Protein AF-A0A944RNK9-F1 (afdb_monomer)

Solvent-accessible surface area (backbone atoms only — not comparable to full-atom values): 8660 Å² total; per-residue (Å²): 116,70,67,64,53,52,52,51,52,51,53,53,52,55,58,58,64,72,66,68,69,89,74,77,75,79,81,75,76,85,69,79,77,54,73,45,75,51,65,72,61,89,92,52,87,69,92,61,50,58,28,76,43,46,55,77,85,46,67,93,51,62,70,53,79,75,44,68,82,62,81,88,74,71,84,87,75,64,67,56,39,87,92,49,22,52,42,91,60,83,51,95,74,31,62,54,98,89,38,67,34,85,71,32,36,20,14,36,68,51,41,52,45,54,59,50,35,49,44,15,60,73,72,70,48,78,52,72,49,73,56,68,50,26,47,83,128

Structure (mmCIF, N/CA/C/O backbone):
data_AF-A0A944RNK9-F1
#
_entry.id   AF-A0A944RNK9-F1
#
loop_
_atom_site.group_PDB
_atom_site.id
_atom_site.type_symbol
_atom_site.label_atom_id
_atom_site.label_alt_id
_atom_site.label_comp_id
_atom_site.label_asym_id
_atom_site.label_entity_id
_atom_site.label_seq_id
_atom_site.pdbx_PDB_ins_code
_atom_site.Cartn_x
_atom_site.Cartn_y
_atom_site.Cartn_z
_atom_site.occupancy
_atom_site.B_iso_or_equiv
_atom_site.auth_seq_id
_atom_site.auth_comp_id
_atom_site.auth_asym_id
_atom_site.auth_atom_id
_atom_site.pdbx_PDB_model_num
ATOM 1 N N . MET A 1 1 ? 1.381 -1.277 -77.427 1.00 56.56 1 MET A N 1
ATOM 2 C CA . MET A 1 1 ? 1.187 -0.124 -76.513 1.00 56.56 1 MET A CA 1
ATOM 3 C C . MET A 1 1 ? 0.411 -0.498 -75.244 1.00 56.56 1 MET A C 1
ATOM 5 O O . MET A 1 1 ? 0.885 -0.213 -74.155 1.00 56.56 1 MET A O 1
ATOM 9 N N . MET A 1 2 ? -0.709 -1.224 -75.355 1.00 56.78 2 MET A N 1
ATOM 10 C CA . MET A 1 2 ? -1.588 -1.586 -74.223 1.00 56.78 2 MET A CA 1
ATOM 11 C C . MET A 1 2 ? -0.962 -2.525 -73.170 1.00 56.78 2 MET A C 1
ATOM 13 O O . MET A 1 2 ? -1.292 -2.430 -71.994 1.00 56.78 2 MET A O 1
ATOM 17 N N . PHE A 1 3 ? -0.031 -3.403 -73.561 1.00 53.31 3 PHE A N 1
ATOM 18 C CA . PHE A 1 3 ? 0.623 -4.353 -72.643 1.00 53.31 3 PHE A CA 1
ATOM 19 C C . PHE A 1 3 ? 1.623 -3.667 -71.694 1.00 53.31 3 PHE A C 1
ATOM 21 O O . PHE A 1 3 ? 1.659 -3.955 -70.505 1.00 53.31 3 PHE A O 1
ATOM 28 N N . ARG A 1 4 ? 2.374 -2.681 -72.207 1.00 56.81 4 ARG A N 1
ATOM 29 C CA . ARG A 1 4 ? 3.307 -1.852 -71.421 1.00 56.81 4 ARG A CA 1
ATOM 30 C C . ARG A 1 4 ? 2.568 -0.928 -70.447 1.00 56.81 4 ARG A C 1
ATOM 32 O O . ARG A 1 4 ? 3.026 -0.743 -69.328 1.00 56.81 4 ARG A O 1
ATOM 39 N N . LEU A 1 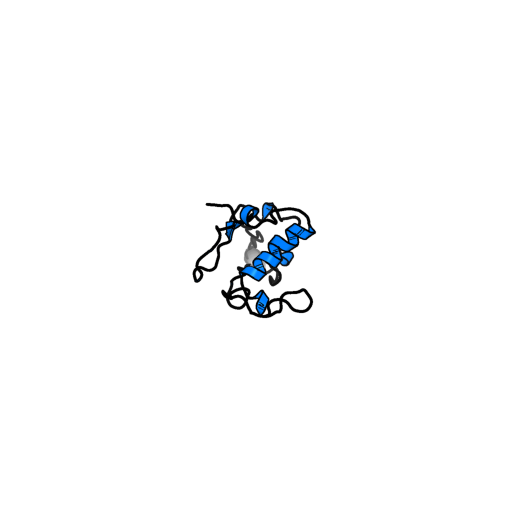5 ? 1.397 -0.423 -70.851 1.00 56.47 5 LEU A N 1
ATOM 40 C CA . LEU A 1 5 ? 0.519 0.390 -70.004 1.00 56.47 5 LEU A CA 1
ATOM 41 C C . LEU A 1 5 ? -0.104 -0.435 -68.862 1.00 56.47 5 LEU A C 1
ATOM 43 O O . LEU A 1 5 ? -0.155 0.035 -67.732 1.00 56.47 5 LEU A O 1
ATOM 47 N N . ARG A 1 6 ? -0.499 -1.691 -69.125 1.00 59.81 6 ARG A N 1
ATOM 48 C CA . ARG A 1 6 ? -1.005 -2.621 -68.097 1.00 59.81 6 ARG A CA 1
ATOM 49 C C . ARG A 1 6 ? 0.063 -3.015 -67.072 1.00 59.81 6 ARG A C 1
ATOM 51 O O . ARG A 1 6 ? -0.238 -3.041 -65.887 1.00 59.81 6 ARG A O 1
ATOM 58 N N . ILE A 1 7 ? 1.303 -3.257 -67.507 1.00 64.38 7 ILE A N 1
ATOM 59 C CA . ILE A 1 7 ? 2.423 -3.574 -66.602 1.00 64.38 7 ILE A CA 1
ATOM 60 C C . ILE A 1 7 ? 2.748 -2.375 -65.695 1.00 64.38 7 ILE A C 1
ATOM 62 O O . ILE A 1 7 ? 2.886 -2.551 -64.490 1.00 64.38 7 ILE A O 1
ATOM 66 N N . LEU A 1 8 ? 2.777 -1.153 -66.239 1.00 61.94 8 LEU A N 1
ATOM 67 C CA . LEU A 1 8 ? 2.988 0.074 -65.457 1.00 61.94 8 LEU A CA 1
ATOM 68 C C . LEU A 1 8 ? 1.876 0.329 -64.428 1.00 61.94 8 LEU A C 1
ATOM 70 O O . LEU A 1 8 ? 2.174 0.688 -63.292 1.00 61.94 8 LEU A O 1
ATOM 74 N N . ILE A 1 9 ? 0.611 0.097 -64.792 1.00 66.12 9 ILE A N 1
ATOM 75 C CA . ILE A 1 9 ? -0.529 0.229 -63.870 1.00 66.12 9 ILE A CA 1
ATOM 76 C C . ILE A 1 9 ? -0.464 -0.838 -62.763 1.00 66.12 9 ILE A C 1
ATOM 78 O O . ILE A 1 9 ? -0.684 -0.513 -61.601 1.00 66.12 9 ILE A O 1
ATOM 82 N N . CYS A 1 10 ? -0.089 -2.083 -63.079 1.00 61.31 10 CYS A N 1
ATOM 83 C CA . CYS A 1 10 ? 0.125 -3.124 -62.066 1.00 61.31 10 CYS A CA 1
ATOM 84 C C . CYS A 1 10 ? 1.280 -2.783 -61.110 1.00 61.31 10 CYS A C 1
ATOM 86 O O . CYS A 1 10 ? 1.129 -2.950 -59.904 1.00 61.31 10 CYS A O 1
ATOM 88 N N . CYS A 1 11 ? 2.403 -2.259 -61.610 1.00 61.34 11 CYS A N 1
ATOM 89 C CA . CYS A 1 11 ? 3.524 -1.838 -60.764 1.00 61.34 11 CYS A CA 1
ATOM 90 C C . CYS A 1 11 ? 3.155 -0.662 -59.843 1.00 61.34 11 CYS A C 1
ATOM 92 O O . CYS A 1 11 ? 3.525 -0.671 -58.672 1.00 61.34 11 CYS A O 1
ATOM 94 N N . LEU A 1 12 ? 2.388 0.317 -60.337 1.00 60.06 12 LEU A N 1
ATOM 95 C CA . LEU A 1 12 ? 1.912 1.450 -59.533 1.00 60.06 12 LEU A CA 1
ATOM 96 C C . LEU A 1 12 ? 0.899 1.023 -58.459 1.00 60.06 12 LEU A C 1
ATOM 98 O O . LEU A 1 12 ? 0.948 1.539 -57.348 1.00 60.06 12 LEU A O 1
ATOM 102 N N . LEU A 1 13 ? 0.035 0.045 -58.746 1.00 59.41 13 LEU A N 1
ATOM 103 C CA . LEU A 1 13 ? -0.901 -0.508 -57.759 1.00 59.41 13 LEU A CA 1
ATOM 104 C C . LEU A 1 13 ? -0.185 -1.326 -56.670 1.00 59.41 13 LEU A C 1
ATOM 106 O O . LEU A 1 13 ? -0.547 -1.223 -55.502 1.00 59.41 13 LEU A O 1
ATOM 110 N N . ILE A 1 14 ? 0.867 -2.078 -57.013 1.00 58.94 14 ILE A N 1
ATOM 111 C CA . ILE A 1 14 ? 1.670 -2.839 -56.035 1.00 58.94 14 ILE A CA 1
ATOM 112 C C . ILE A 1 14 ? 2.465 -1.899 -55.110 1.00 58.94 14 ILE A C 1
ATOM 114 O O . ILE A 1 14 ? 2.563 -2.161 -53.910 1.00 58.94 14 ILE A O 1
ATOM 118 N N . LEU A 1 15 ? 2.965 -0.773 -55.634 1.00 56.41 15 LEU A N 1
ATOM 119 C CA . LEU A 1 15 ? 3.626 0.278 -54.845 1.00 56.41 15 LEU A CA 1
ATOM 120 C C . LEU A 1 15 ? 2.647 1.070 -53.959 1.00 56.41 15 LEU A C 1
ATOM 122 O O . LEU A 1 15 ? 3.040 1.569 -52.909 1.00 56.41 15 LEU A O 1
ATOM 126 N N . PHE A 1 16 ? 1.367 1.150 -54.334 1.00 54.00 16 PHE A N 1
ATOM 127 C CA . PHE A 1 16 ? 0.342 1.822 -53.528 1.00 54.00 16 PHE A CA 1
ATOM 128 C C . PHE A 1 16 ? -0.146 0.960 -52.348 1.00 54.00 16 PHE A C 1
ATOM 130 O O . PHE A 1 16 ? -0.446 1.488 -51.282 1.00 54.00 16 PHE A O 1
ATOM 137 N N . VAL A 1 17 ? -0.165 -0.373 -52.491 1.00 55.84 17 VAL A N 1
ATOM 138 C CA . VAL A 1 17 ? -0.564 -1.311 -51.416 1.00 55.84 17 VAL A CA 1
ATOM 139 C C . VAL A 1 17 ? 0.546 -1.519 -50.374 1.00 55.84 17 VAL A C 1
ATOM 141 O O . VAL A 1 17 ? 0.261 -1.830 -49.222 1.00 55.84 17 VAL A O 1
ATOM 144 N N . SER A 1 18 ? 1.811 -1.288 -50.735 1.00 52.91 18 SER A N 1
ATOM 145 C CA . SER A 1 18 ? 2.953 -1.392 -49.810 1.00 52.91 18 SER A CA 1
ATOM 146 C C . SER A 1 18 ? 3.228 -0.110 -49.005 1.00 52.91 18 SER A C 1
ATOM 148 O O . SER A 1 18 ? 4.039 -0.133 -48.084 1.00 52.91 18 SER A O 1
ATOM 150 N N . GLY A 1 19 ? 2.514 0.987 -49.288 1.00 53.00 19 GLY A N 1
ATOM 151 C CA . GLY A 1 19 ? 2.540 2.229 -48.502 1.00 53.00 19 GLY A CA 1
ATOM 152 C C . GLY A 1 19 ? 1.579 2.250 -47.304 1.00 53.00 19 GLY A C 1
ATOM 153 O O . GLY A 1 19 ? 1.471 3.271 -46.624 1.00 53.00 19 GLY A O 1
ATOM 154 N N . ILE A 1 20 ? 0.862 1.150 -47.043 1.00 60.25 20 ILE A N 1
ATOM 155 C CA . ILE A 1 20 ? -0.087 1.037 -45.931 1.00 60.25 20 ILE A CA 1
ATOM 156 C C . ILE A 1 20 ? 0.692 0.869 -44.620 1.00 60.25 20 ILE A C 1
ATOM 158 O O . ILE A 1 20 ? 1.087 -0.223 -44.227 1.00 60.25 20 ILE A O 1
ATOM 162 N N . THR A 1 21 ? 0.935 2.019 -43.993 1.00 56.41 21 THR A N 1
ATOM 163 C CA . THR A 1 21 ? 1.046 2.265 -42.549 1.00 56.41 21 THR A CA 1
ATOM 164 C C . THR A 1 21 ? 1.781 1.196 -41.740 1.00 56.41 21 THR A C 1
ATOM 166 O O . THR A 1 21 ? 1.173 0.316 -41.131 1.00 56.41 21 THR A O 1
ATOM 169 N N . MET A 1 22 ? 3.098 1.359 -41.619 1.00 55.56 22 MET A N 1
ATOM 170 C CA . MET A 1 22 ? 3.834 0.840 -40.469 1.00 55.56 22 MET A CA 1
ATOM 171 C C . MET A 1 22 ? 3.385 1.665 -39.250 1.00 55.56 22 MET A C 1
ATOM 173 O O . MET A 1 22 ? 3.935 2.726 -38.962 1.00 55.56 22 MET A O 1
ATOM 177 N N . THR A 1 23 ? 2.293 1.253 -38.605 1.00 59.53 23 THR A N 1
ATOM 178 C CA . THR A 1 23 ? 1.884 1.813 -37.316 1.00 59.53 23 THR A CA 1
ATOM 179 C C . THR A 1 23 ? 2.841 1.255 -36.277 1.00 59.53 23 THR A C 1
ATOM 181 O O . THR A 1 23 ? 2.774 0.075 -35.937 1.00 59.53 23 THR A O 1
ATOM 184 N N . TRP A 1 24 ? 3.770 2.084 -35.816 1.00 59.09 24 TRP A N 1
ATOM 185 C CA . TRP A 1 24 ? 4.610 1.761 -34.674 1.00 59.09 24 TRP A CA 1
ATOM 186 C C . TRP A 1 24 ? 3.676 1.717 -33.466 1.00 59.09 24 TRP A C 1
ATOM 188 O O . TRP A 1 24 ? 3.182 2.754 -33.027 1.00 59.09 24 TRP A O 1
ATOM 198 N N . ALA A 1 25 ? 3.345 0.511 -33.007 1.00 57.62 25 ALA A N 1
ATOM 199 C CA . ALA A 1 25 ? 2.790 0.347 -31.678 1.00 57.62 25 ALA A CA 1
ATOM 200 C C . ALA A 1 25 ? 3.892 0.787 -30.712 1.00 57.62 25 ALA A C 1
ATOM 202 O O . ALA A 1 25 ? 4.970 0.194 -30.671 1.00 57.62 25 ALA A O 1
ATOM 203 N N . ASP A 1 26 ? 3.662 1.902 -30.031 1.00 53.44 26 ASP A N 1
ATOM 204 C CA . ASP A 1 26 ? 4.498 2.302 -28.915 1.00 53.44 26 ASP A CA 1
ATOM 205 C C . ASP A 1 26 ? 4.156 1.371 -27.745 1.00 53.44 26 ASP A C 1
ATOM 207 O O . ASP A 1 26 ? 3.235 1.625 -26.973 1.00 53.44 26 ASP A O 1
ATOM 211 N N . ASP A 1 27 ? 4.862 0.241 -27.669 1.00 56.25 27 ASP A N 1
ATOM 212 C CA . ASP A 1 27 ? 4.739 -0.733 -26.580 1.00 56.25 27 ASP A CA 1
ATOM 213 C C . ASP A 1 27 ? 5.389 -0.222 -25.274 1.00 56.25 27 ASP A C 1
ATOM 215 O O . ASP A 1 27 ? 5.555 -0.985 -24.315 1.00 56.25 27 ASP A O 1
ATOM 219 N N . SER A 1 28 ? 5.790 1.057 -25.198 1.00 56.50 28 SER A N 1
ATOM 220 C CA . SER A 1 28 ? 6.344 1.612 -23.969 1.00 56.50 28 SER A CA 1
ATOM 221 C C . SER A 1 28 ? 5.245 1.804 -22.921 1.00 56.50 28 SER A C 1
ATOM 223 O O . SER A 1 28 ? 4.456 2.750 -22.908 1.00 56.50 28 SER A O 1
ATOM 225 N N . VAL A 1 29 ? 5.199 0.867 -21.976 1.00 57.84 29 VAL A N 1
ATOM 226 C CA . VAL A 1 29 ? 4.425 1.035 -20.749 1.00 57.84 29 VAL A CA 1
ATOM 227 C C . VAL A 1 29 ? 5.121 2.115 -19.919 1.00 57.84 29 VAL A C 1
ATOM 229 O O . VAL A 1 29 ? 6.176 1.892 -19.328 1.00 57.84 29 VAL A O 1
ATOM 232 N N . CYS A 1 30 ? 4.551 3.320 -19.904 1.00 65.06 30 CYS A N 1
ATOM 233 C CA . CYS A 1 30 ? 5.033 4.408 -19.061 1.00 65.06 30 CYS A CA 1
ATOM 234 C C . CYS A 1 30 ? 4.755 4.068 -17.591 1.00 65.06 30 CYS A C 1
ATOM 236 O O . CYS A 1 30 ? 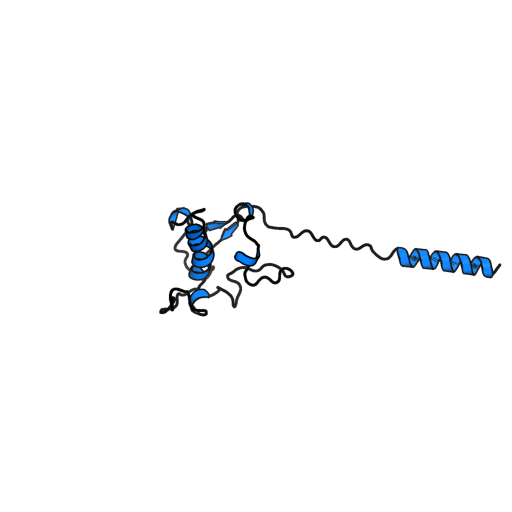3.632 4.204 -17.098 1.00 65.06 30 CYS A O 1
ATOM 238 N N . PHE A 1 31 ? 5.785 3.602 -16.886 1.00 65.31 31 PHE A N 1
ATOM 239 C CA . PHE A 1 31 ? 5.705 3.368 -15.451 1.00 65.31 31 PHE A CA 1
ATOM 240 C C . PHE A 1 31 ? 5.980 4.674 -14.702 1.00 65.31 31 PHE A C 1
ATOM 242 O O . PHE A 1 31 ? 6.971 5.348 -14.996 1.00 65.31 31 PHE A O 1
ATOM 249 N N . PRO A 1 32 ? 5.153 5.047 -13.710 1.00 65.69 32 PRO A N 1
ATOM 250 C CA . PRO A 1 32 ? 5.450 6.187 -12.861 1.00 65.69 32 PRO A CA 1
ATOM 251 C C . PRO A 1 32 ? 6.677 5.869 -12.001 1.00 65.69 32 PRO A C 1
ATOM 253 O O . PRO A 1 32 ? 6.574 5.254 -10.940 1.00 65.69 32 PRO A O 1
ATOM 256 N N . VAL A 1 33 ? 7.847 6.281 -12.481 1.00 67.62 33 VAL A N 1
ATOM 257 C CA . VAL A 1 33 ? 9.093 6.267 -11.719 1.00 67.62 33 VAL A CA 1
ATOM 258 C C . VAL A 1 33 ? 9.102 7.443 -10.742 1.00 67.62 33 VAL A C 1
ATOM 260 O O . VAL A 1 33 ? 8.721 8.560 -11.095 1.00 67.62 33 VAL A O 1
ATOM 263 N N . GLY A 1 34 ? 9.510 7.186 -9.499 1.00 75.75 34 GLY A N 1
ATOM 264 C CA . GLY A 1 34 ? 9.531 8.177 -8.423 1.00 75.75 34 GLY A CA 1
ATOM 265 C C . GLY A 1 34 ? 8.481 7.941 -7.336 1.00 75.75 34 GLY A C 1
ATOM 266 O O . GLY A 1 34 ? 7.633 7.053 -7.428 1.00 75.75 34 GLY A O 1
ATOM 267 N N . SER A 1 35 ? 8.576 8.741 -6.273 1.00 83.69 35 SER A N 1
ATOM 268 C CA . SER A 1 35 ? 7.687 8.632 -5.115 1.00 83.69 35 SER A CA 1
ATOM 269 C C . SER A 1 35 ? 6.301 9.206 -5.416 1.00 83.69 35 SER A C 1
ATOM 271 O O . SER A 1 35 ? 6.171 10.305 -5.960 1.00 83.69 35 SER A O 1
ATOM 273 N N . ARG A 1 36 ? 5.259 8.466 -5.043 1.00 89.38 36 ARG A N 1
ATOM 274 C CA . ARG A 1 36 ? 3.850 8.848 -5.140 1.00 89.38 36 ARG A CA 1
ATOM 275 C C . ARG A 1 36 ? 3.201 8.647 -3.781 1.00 89.38 36 ARG A C 1
ATOM 277 O O . ARG A 1 36 ? 3.352 7.591 -3.175 1.00 89.38 36 ARG A O 1
ATOM 284 N N . ASP A 1 37 ? 2.444 9.638 -3.333 1.00 93.50 37 ASP A N 1
ATOM 285 C CA . ASP A 1 37 ? 1.740 9.538 -2.060 1.00 93.50 37 ASP A CA 1
ATOM 286 C C . ASP A 1 37 ? 0.547 8.586 -2.157 1.00 93.50 37 ASP A C 1
ATOM 288 O O . ASP A 1 37 ? -0.380 8.803 -2.943 1.00 93.50 37 ASP A O 1
ATOM 292 N N . ILE A 1 38 ? 0.523 7.591 -1.278 1.00 95.19 38 ILE A N 1
ATOM 293 C CA . ILE A 1 38 ? -0.661 6.804 -0.956 1.00 95.19 38 ILE A CA 1
ATOM 294 C C . ILE A 1 38 ? -1.386 7.511 0.190 1.00 95.19 38 ILE A C 1
ATOM 296 O O . ILE A 1 38 ? -0.825 7.743 1.266 1.00 95.19 38 ILE A O 1
ATOM 300 N N . LYS A 1 39 ? -2.648 7.870 -0.051 1.00 95.62 39 LYS A N 1
ATOM 301 C CA . LYS A 1 39 ? -3.502 8.615 0.882 1.00 95.62 39 LYS A CA 1
ATOM 302 C C . LYS A 1 39 ? -4.694 7.762 1.304 1.00 95.62 39 LYS A C 1
ATOM 304 O O . LYS A 1 39 ? -5.136 6.876 0.574 1.00 95.62 39 LYS A O 1
ATOM 309 N N . ALA A 1 40 ? -5.231 8.044 2.487 1.00 95.75 40 ALA A N 1
ATOM 310 C CA . ALA A 1 40 ? -6.529 7.503 2.873 1.00 95.75 40 ALA A CA 1
ATOM 311 C C . ALA A 1 40 ? -7.626 8.003 1.901 1.00 95.75 40 ALA A C 1
ATOM 313 O O . ALA A 1 40 ? -7.446 9.064 1.292 1.00 95.75 40 ALA A O 1
ATOM 314 N N . PRO A 1 41 ? -8.752 7.276 1.751 1.00 95.19 41 PRO A N 1
ATOM 315 C CA . PRO A 1 41 ? -9.887 7.748 0.962 1.00 95.19 41 PRO A CA 1
ATOM 316 C C . PRO A 1 41 ? -10.323 9.147 1.408 1.00 95.19 41 PRO A C 1
ATOM 318 O O . PRO A 1 41 ? -10.358 9.434 2.601 1.00 95.19 41 PRO A O 1
ATOM 321 N N . ALA A 1 42 ? -10.716 10.015 0.475 1.00 93.31 42 ALA A N 1
ATOM 322 C CA . ALA A 1 42 ? -11.130 11.383 0.814 1.00 93.31 42 ALA A CA 1
ATOM 323 C C . ALA A 1 42 ? -12.353 11.440 1.753 1.00 93.31 42 ALA A C 1
ATOM 325 O O . ALA A 1 42 ? -12.565 12.431 2.443 1.00 93.31 42 ALA A O 1
ATOM 326 N N . SER A 1 43 ? -13.151 10.371 1.786 1.00 93.06 43 SER A N 1
ATOM 327 C CA . SER A 1 43 ? -14.330 10.230 2.639 1.00 93.06 43 SER A CA 1
ATOM 328 C C . SER A 1 43 ? -14.017 9.864 4.095 1.00 93.06 43 SER A C 1
ATOM 330 O O . SER A 1 43 ? -14.953 9.673 4.868 1.00 93.06 43 SER A O 1
ATOM 332 N N . VAL A 1 44 ? -12.744 9.707 4.480 1.00 93.94 44 VAL A N 1
ATOM 333 C CA . VAL A 1 44 ? -12.354 9.402 5.865 1.00 93.94 44 VAL A CA 1
ATOM 334 C C . VAL A 1 44 ? -11.400 10.449 6.423 1.00 93.94 44 VAL A C 1
ATOM 336 O O . VAL A 1 44 ? -10.533 10.968 5.723 1.00 93.94 44 VAL A O 1
ATOM 339 N N . GLU A 1 45 ? -11.515 10.718 7.722 1.00 93.88 45 GLU A N 1
ATOM 340 C CA . GLU A 1 45 ? -10.528 11.521 8.438 1.00 93.88 45 GLU A CA 1
ATOM 341 C C . GLU A 1 45 ? -9.237 10.708 8.625 1.00 93.88 45 GLU A C 1
ATOM 343 O O . GLU A 1 45 ? -9.201 9.688 9.325 1.00 93.88 45 GLU A O 1
ATOM 348 N N . ALA A 1 46 ? -8.163 11.141 7.966 1.00 92.44 46 ALA A N 1
ATOM 349 C CA . ALA A 1 46 ? -6.882 10.452 8.010 1.00 92.44 46 ALA A CA 1
ATOM 350 C C . ALA A 1 46 ? -6.210 10.617 9.384 1.00 92.44 46 ALA A C 1
ATOM 352 O O . ALA A 1 46 ? -5.782 11.702 9.764 1.00 92.44 46 ALA A O 1
ATOM 353 N N . LYS A 1 47 ? -6.039 9.507 10.111 1.00 92.94 47 LYS A N 1
ATOM 354 C CA . LYS A 1 47 ? -5.336 9.482 11.412 1.00 92.94 47 LYS A CA 1
ATOM 355 C C . LYS A 1 47 ? -3.807 9.455 11.296 1.00 92.94 47 LYS A C 1
ATOM 357 O O . LYS A 1 47 ? -3.110 9.485 12.310 1.00 92.94 47 LYS A O 1
ATOM 362 N N . ARG A 1 48 ? -3.279 9.292 10.082 1.00 94.69 48 ARG A N 1
ATOM 363 C CA . ARG A 1 48 ? -1.851 9.154 9.769 1.00 94.69 48 ARG A CA 1
ATOM 364 C C . ARG A 1 48 ? -1.530 9.932 8.500 1.00 94.69 48 ARG A C 1
ATOM 366 O O . ARG A 1 48 ? -2.393 10.076 7.635 1.00 94.69 48 ARG A O 1
ATOM 373 N N . SER A 1 49 ? -0.290 10.388 8.397 1.00 95.81 49 SER A N 1
ATOM 374 C CA . SER A 1 49 ? 0.226 11.073 7.215 1.00 95.81 49 SER A CA 1
ATOM 375 C C . SER A 1 49 ? 0.220 10.165 5.979 1.00 95.81 49 SER A C 1
ATOM 377 O O . SER A 1 49 ? 0.287 8.936 6.128 1.00 95.81 49 SER A O 1
ATOM 379 N N . PRO A 1 50 ? 0.160 10.743 4.765 1.00 96.50 50 PRO A N 1
ATOM 380 C CA . PRO A 1 50 ? 0.378 10.006 3.525 1.00 96.50 50 PRO A CA 1
ATOM 381 C C . PRO A 1 50 ? 1.700 9.234 3.527 1.00 96.50 50 PRO A C 1
ATOM 383 O O . PRO A 1 50 ? 2.679 9.663 4.136 1.00 96.50 50 PRO A O 1
ATOM 386 N N . VAL A 1 51 ? 1.719 8.103 2.826 1.00 95.81 51 VAL A N 1
ATOM 387 C CA . VAL A 1 51 ? 2.911 7.262 2.666 1.00 95.81 51 VAL A CA 1
ATOM 388 C C . VAL A 1 51 ? 3.505 7.529 1.291 1.00 95.81 51 VAL A C 1
ATOM 390 O O . VAL A 1 51 ? 2.824 7.325 0.290 1.00 95.81 51 VAL A O 1
ATOM 393 N N . GLY A 1 52 ? 4.767 7.948 1.226 1.00 95.06 52 GLY A N 1
ATOM 394 C CA . GLY A 1 52 ? 5.491 8.018 -0.041 1.00 95.06 52 GLY A CA 1
ATOM 395 C C . GLY A 1 52 ? 5.852 6.614 -0.525 1.00 95.06 52 GLY A C 1
ATOM 396 O O . GLY A 1 52 ? 6.552 5.884 0.172 1.00 95.06 52 GLY A O 1
ATOM 397 N N . PHE A 1 53 ? 5.382 6.231 -1.708 1.00 94.69 53 PHE A N 1
ATOM 398 C CA . PHE A 1 53 ? 5.645 4.928 -2.311 1.00 94.69 53 PHE A CA 1
ATOM 399 C C . PHE A 1 53 ? 6.417 5.073 -3.620 1.00 94.69 53 PHE A C 1
ATOM 401 O O . PHE A 1 53 ? 6.006 5.825 -4.502 1.00 94.69 53 PHE A O 1
ATOM 408 N N . ASN A 1 54 ? 7.513 4.328 -3.772 1.00 93.06 54 ASN A N 1
ATOM 409 C CA . ASN A 1 54 ? 8.341 4.345 -4.973 1.00 93.06 54 ASN A CA 1
ATOM 410 C C . ASN A 1 54 ? 8.437 2.941 -5.587 1.00 93.06 54 ASN A C 1
ATOM 412 O O . ASN A 1 54 ? 8.952 2.016 -4.961 1.00 93.06 54 ASN A O 1
ATOM 416 N N . HIS A 1 55 ? 7.990 2.785 -6.835 1.00 92.50 55 HIS A N 1
ATOM 417 C CA . HIS A 1 55 ? 8.077 1.506 -7.545 1.00 92.50 55 HIS A CA 1
ATOM 418 C C . HIS A 1 55 ? 9.523 1.046 -7.757 1.00 92.50 55 HIS A C 1
ATOM 420 O O . HIS A 1 55 ? 9.785 -0.150 -7.708 1.00 92.50 55 HIS A O 1
ATOM 426 N N . SER A 1 56 ? 10.477 1.970 -7.940 1.00 91.50 56 SER A N 1
ATOM 427 C CA . SER A 1 56 ? 11.858 1.597 -8.268 1.00 91.50 56 SER A CA 1
ATOM 428 C C . SER A 1 56 ? 12.563 0.825 -7.154 1.00 91.50 56 SER A C 1
ATOM 430 O O . SER A 1 56 ? 13.550 0.150 -7.417 1.00 91.50 56 SER A O 1
ATOM 432 N N . THR A 1 57 ? 12.077 0.927 -5.914 1.00 93.25 57 THR A N 1
ATOM 433 C CA . THR A 1 57 ? 12.609 0.180 -4.765 1.00 93.25 57 THR A CA 1
ATOM 434 C C . THR A 1 57 ? 11.947 -1.188 -4.587 1.00 93.25 57 THR A C 1
ATOM 436 O O . THR A 1 57 ? 12.247 -1.871 -3.619 1.00 93.25 57 THR A O 1
ATOM 439 N N . HIS A 1 58 ? 11.030 -1.569 -5.484 1.00 94.31 58 HIS A N 1
ATOM 440 C CA . HIS A 1 58 ? 10.251 -2.810 -5.429 1.00 94.31 58 HIS A CA 1
ATOM 441 C C . HIS A 1 58 ? 10.299 -3.588 -6.758 1.00 94.31 58 HIS A C 1
ATOM 443 O O . HIS A 1 58 ? 9.473 -4.464 -6.985 1.00 94.31 58 HIS A O 1
ATOM 449 N N . PHE A 1 59 ? 11.239 -3.273 -7.658 1.00 92.00 59 PHE A N 1
ATOM 450 C CA . PHE A 1 59 ? 11.349 -3.929 -8.970 1.00 92.00 59 PHE A CA 1
ATOM 451 C C . PHE A 1 59 ? 11.856 -5.376 -8.925 1.00 92.00 59 PHE A C 1
ATOM 453 O O . PHE A 1 59 ? 11.798 -6.059 -9.945 1.00 92.00 59 PHE A O 1
ATOM 460 N N . ASP A 1 60 ? 12.274 -5.860 -7.755 1.00 94.69 60 ASP A N 1
ATOM 461 C CA . ASP A 1 60 ? 12.532 -7.286 -7.529 1.00 94.69 60 ASP A CA 1
ATOM 462 C C . ASP A 1 60 ? 11.231 -8.114 -7.472 1.00 94.69 60 ASP A C 1
ATOM 464 O O . ASP A 1 60 ? 11.276 -9.337 -7.587 1.00 94.69 60 ASP A O 1
ATOM 468 N N . PHE A 1 61 ? 10.070 -7.457 -7.354 1.00 95.25 61 PHE A N 1
ATOM 469 C CA . PHE A 1 61 ? 8.748 -8.081 -7.379 1.00 95.25 61 PHE A CA 1
ATOM 470 C C . PHE A 1 61 ? 8.050 -7.847 -8.719 1.00 95.25 61 PHE A C 1
ATOM 472 O O . PHE A 1 61 ? 8.164 -6.793 -9.352 1.00 95.25 61 PHE A O 1
ATOM 479 N N . THR A 1 62 ? 7.255 -8.822 -9.148 1.00 94.75 62 THR A N 1
ATOM 480 C CA . THR A 1 62 ? 6.443 -8.685 -10.357 1.00 94.75 62 THR A CA 1
ATOM 481 C C . THR A 1 62 ? 5.231 -7.782 -10.114 1.00 94.75 62 THR A C 1
ATOM 483 O O . THR A 1 62 ? 4.682 -7.714 -9.016 1.00 94.75 62 THR A O 1
ATOM 486 N N . CYS A 1 63 ? 4.735 -7.114 -11.161 1.00 93.31 63 CYS A N 1
ATOM 487 C CA . CYS A 1 63 ? 3.615 -6.169 -11.039 1.00 93.31 63 CYS A CA 1
ATOM 488 C C . CYS A 1 63 ? 2.375 -6.791 -10.375 1.00 93.31 63 CYS A C 1
ATOM 490 O O . CYS A 1 63 ? 1.671 -6.125 -9.619 1.00 93.31 63 CYS A O 1
ATOM 492 N N . ASN A 1 64 ? 2.110 -8.069 -10.658 1.00 95.81 64 ASN A N 1
ATOM 493 C CA . ASN A 1 64 ? 0.955 -8.804 -10.151 1.00 95.81 64 ASN A CA 1
ATOM 494 C C . ASN A 1 64 ? 1.079 -9.238 -8.687 1.00 95.81 64 ASN A C 1
ATOM 496 O O . ASN A 1 64 ? 0.091 -9.703 -8.135 1.00 95.81 64 ASN A O 1
ATOM 500 N N . GLU A 1 65 ? 2.234 -9.086 -8.047 1.00 97.00 65 GLU A N 1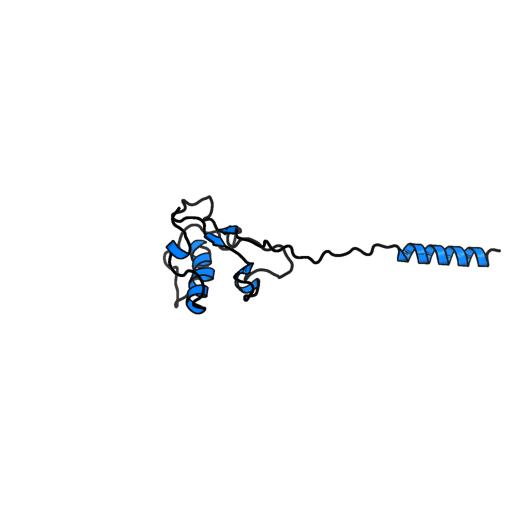
ATOM 501 C CA . GLU A 1 65 ? 2.346 -9.350 -6.608 1.00 97.00 65 GLU A CA 1
ATOM 502 C C . GLU A 1 65 ? 1.680 -8.257 -5.771 1.00 97.00 65 GLU A C 1
ATOM 504 O O . GLU A 1 65 ? 1.204 -8.536 -4.677 1.00 97.00 65 GLU A O 1
ATOM 509 N N . CYS A 1 66 ? 1.571 -7.040 -6.315 1.00 96.94 66 CYS A N 1
ATOM 510 C CA . CYS A 1 66 ? 0.796 -5.945 -5.727 1.00 96.94 66 CYS A CA 1
ATOM 511 C C . CYS A 1 66 ? -0.511 -5.717 -6.498 1.00 96.94 66 CYS A C 1
ATOM 513 O O . CYS A 1 66 ? -1.597 -5.693 -5.926 1.00 96.94 66 CYS A O 1
ATOM 515 N N . HIS A 1 67 ? -0.440 -5.602 -7.826 1.00 96.25 67 HIS A N 1
ATOM 516 C CA . HIS A 1 67 ? -1.612 -5.481 -8.694 1.00 96.25 67 HIS A CA 1
ATOM 517 C C . HIS A 1 67 ? -2.180 -6.864 -9.030 1.00 96.25 67 HIS A C 1
ATOM 519 O O . HIS A 1 67 ? -2.274 -7.275 -10.185 1.00 96.25 67 HIS A O 1
ATOM 525 N N . HIS A 1 68 ? -2.577 -7.593 -7.992 1.00 97.00 68 HIS A N 1
ATOM 526 C CA . HIS A 1 68 ? -2.968 -9.005 -8.034 1.00 97.00 68 HIS A CA 1
ATOM 527 C C . HIS A 1 68 ? -4.213 -9.331 -8.876 1.00 97.00 68 HIS A C 1
ATOM 529 O O . HIS A 1 68 ? -4.508 -10.501 -9.121 1.00 97.00 68 HIS A O 1
ATOM 535 N N . LYS A 1 69 ? -4.936 -8.315 -9.360 1.00 96.62 69 LYS A N 1
ATOM 536 C CA . LYS A 1 69 ? -6.061 -8.455 -10.302 1.00 96.62 69 LYS A CA 1
ATOM 537 C C . LYS A 1 69 ? -5.772 -7.912 -11.704 1.00 96.62 69 LYS A C 1
ATOM 539 O O . LYS A 1 69 ? -6.650 -7.962 -12.557 1.00 96.62 69 LYS A O 1
ATOM 544 N N . TRP A 1 70 ? -4.568 -7.399 -11.956 1.00 95.94 70 TRP A N 1
ATOM 545 C CA . TRP A 1 70 ? -4.209 -6.846 -13.257 1.00 95.94 70 TRP A CA 1
ATOM 546 C C . TRP A 1 70 ? -4.047 -7.945 -14.312 1.00 95.94 70 TRP A C 1
ATOM 548 O O . TRP A 1 70 ? -3.333 -8.925 -14.110 1.00 95.94 70 TRP A O 1
ATOM 558 N N . ASP A 1 71 ? -4.675 -7.760 -15.469 1.00 94.75 71 ASP A N 1
ATOM 559 C CA . ASP A 1 71 ? -4.654 -8.703 -16.595 1.00 94.75 71 ASP A CA 1
ATOM 560 C C . ASP A 1 71 ? -3.397 -8.594 -17.477 1.00 94.75 71 ASP A C 1
ATOM 562 O O . ASP A 1 71 ? -3.298 -9.285 -18.493 1.00 94.75 71 ASP A O 1
ATOM 566 N N . ARG A 1 72 ? -2.443 -7.732 -17.097 1.00 88.94 72 ARG A N 1
ATOM 567 C CA . ARG A 1 72 ? -1.207 -7.430 -17.842 1.00 88.94 72 ARG A CA 1
ATOM 568 C C . ARG A 1 72 ? -1.431 -6.765 -19.201 1.00 88.94 72 ARG A C 1
ATOM 570 O O . ARG A 1 72 ? -0.517 -6.737 -20.020 1.00 88.94 72 ARG A O 1
ATOM 577 N N . LYS A 1 73 ? -2.640 -6.263 -19.461 1.00 89.88 73 LYS A N 1
ATOM 578 C CA . LYS A 1 73 ? -3.031 -5.677 -20.752 1.00 89.88 73 LYS A CA 1
ATOM 579 C C . LYS A 1 73 ? -3.700 -4.322 -20.582 1.00 89.88 73 LYS A C 1
ATOM 581 O O . LYS A 1 73 ? -3.373 -3.373 -21.283 1.00 89.88 73 LYS A O 1
ATOM 586 N N . SER A 1 74 ? -4.655 -4.251 -19.667 1.00 90.00 74 SER A N 1
ATOM 587 C CA . SER A 1 74 ? -5.423 -3.056 -19.347 1.00 90.00 74 SER A CA 1
ATOM 588 C C . SER A 1 74 ? -4.610 -2.045 -18.538 1.00 90.00 74 SER A C 1
ATOM 590 O O . SER A 1 74 ? -3.514 -2.325 -18.049 1.00 90.00 74 SER A O 1
ATOM 592 N N . GLN A 1 75 ? -5.164 -0.848 -18.372 1.00 90.25 75 GLN A N 1
ATOM 593 C CA . GLN A 1 75 ? -4.600 0.145 -17.47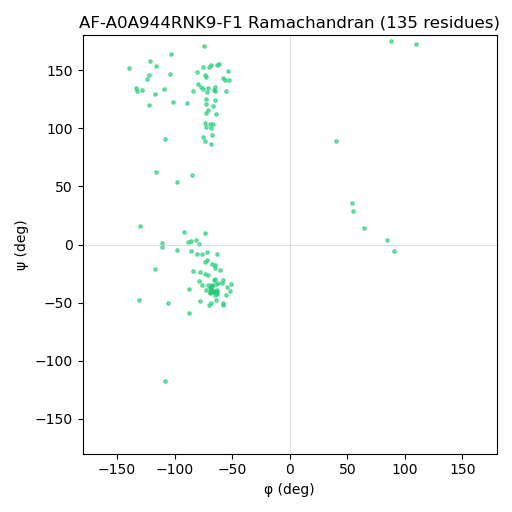2 1.00 90.25 75 GLN A CA 1
ATOM 594 C C . GLN A 1 75 ? -4.682 -0.338 -16.016 1.00 90.25 75 GLN A C 1
ATOM 596 O O . GLN A 1 75 ? -5.736 -0.764 -15.548 1.00 90.25 75 GLN A O 1
ATOM 601 N N . ILE A 1 76 ? -3.574 -0.215 -15.283 1.00 91.56 76 ILE A N 1
ATOM 602 C CA . ILE A 1 76 ? -3.521 -0.520 -13.851 1.00 91.56 76 ILE A CA 1
ATOM 603 C C . ILE A 1 76 ? -4.420 0.447 -13.065 1.00 91.56 76 ILE A C 1
ATOM 605 O O . ILE A 1 76 ? -4.344 1.666 -13.235 1.00 91.56 76 ILE A O 1
ATOM 609 N N . THR A 1 77 ? -5.239 -0.102 -12.168 1.00 93.50 77 THR A N 1
ATOM 610 C CA . THR A 1 77 ? -6.145 0.650 -11.292 1.00 93.50 77 THR A CA 1
ATOM 611 C C . THR A 1 77 ? -5.623 0.747 -9.856 1.00 93.50 77 THR A C 1
ATOM 613 O O . THR A 1 77 ? -4.731 0.006 -9.437 1.00 93.50 77 THR A O 1
ATOM 616 N N . SER A 1 78 ? -6.194 1.675 -9.082 1.00 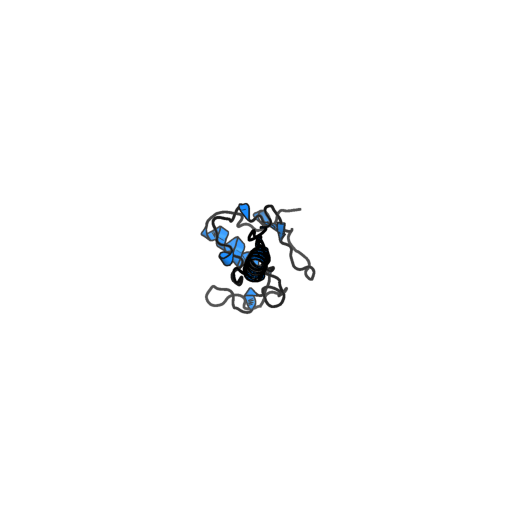94.38 78 SER A N 1
ATOM 617 C CA . SER A 1 78 ? -5.923 1.807 -7.646 1.00 94.38 78 SER A CA 1
ATOM 618 C C . SER A 1 78 ? -6.525 0.639 -6.862 1.00 94.38 78 SER A C 1
ATOM 620 O O . SER A 1 78 ? -7.565 0.101 -7.238 1.00 94.38 78 SER A O 1
ATOM 622 N N . CYS A 1 79 ? -5.932 0.307 -5.713 1.00 97.00 79 CYS A N 1
ATOM 623 C CA . CYS A 1 79 ? -6.494 -0.660 -4.768 1.00 97.00 79 CYS A CA 1
ATOM 624 C C . CYS A 1 79 ? -7.900 -0.251 -4.293 1.00 97.00 79 CYS A C 1
ATOM 626 O O . CYS A 1 79 ? -8.730 -1.106 -4.011 1.00 97.00 79 CYS A O 1
ATOM 628 N N . GLN A 1 80 ? -8.165 1.058 -4.223 1.00 96.69 80 GLN A N 1
ATOM 629 C CA . GLN A 1 80 ? -9.414 1.649 -3.723 1.00 96.69 80 GLN A CA 1
ATOM 630 C C . GLN A 1 80 ? -10.455 1.901 -4.824 1.00 96.69 80 GLN A C 1
ATOM 632 O O . GLN A 1 80 ? -11.430 2.617 -4.599 1.00 96.69 80 GLN A O 1
ATOM 637 N N . THR A 1 81 ? -10.242 1.380 -6.036 1.00 96.88 81 THR A N 1
ATOM 638 C CA . THR A 1 81 ? -11.260 1.434 -7.091 1.00 96.88 81 THR A CA 1
ATOM 639 C C . THR A 1 81 ? -12.547 0.759 -6.610 1.00 96.88 81 THR A C 1
ATOM 641 O O . THR A 1 81 ? -12.497 -0.224 -5.871 1.00 96.88 81 THR A O 1
ATOM 644 N N . SER A 1 82 ? -13.704 1.303 -7.004 1.00 96.75 82 SER A N 1
ATOM 645 C CA . SER A 1 82 ? -14.999 0.782 -6.558 1.00 96.75 82 SER A CA 1
ATOM 646 C C . SER A 1 82 ? -15.144 -0.711 -6.871 1.00 96.75 82 SER A C 1
ATOM 648 O O . SER A 1 82 ? -14.848 -1.144 -7.985 1.00 96.75 82 SER A O 1
ATOM 650 N N . GLY A 1 83 ? -15.579 -1.487 -5.877 1.00 95.94 83 GLY A N 1
ATOM 651 C CA . GLY A 1 83 ? -15.660 -2.945 -5.934 1.00 95.94 83 GLY A CA 1
ATOM 652 C C . GLY A 1 83 ? -14.360 -3.681 -5.582 1.00 95.94 83 GLY A C 1
ATOM 653 O O . GLY A 1 83 ? -14.328 -4.908 -5.677 1.00 95.94 83 GLY A O 1
ATOM 654 N N . CYS A 1 84 ? -13.297 -2.971 -5.189 1.00 97.19 84 CYS A N 1
ATOM 655 C CA . CYS A 1 84 ? -12.028 -3.554 -4.743 1.00 97.19 84 CYS A CA 1
ATOM 656 C C . CYS A 1 84 ? -11.847 -3.384 -3.223 1.00 97.19 84 CYS A C 1
ATOM 658 O O . CYS A 1 84 ? -12.631 -3.916 -2.441 1.00 97.19 84 CYS A O 1
ATOM 660 N N . HIS A 1 85 ? -10.817 -2.653 -2.794 1.00 97.62 85 HIS A N 1
ATOM 661 C CA . HIS A 1 85 ? -10.552 -2.328 -1.393 1.00 97.62 85 HIS A CA 1
ATOM 662 C C . HIS A 1 85 ? -11.071 -0.922 -1.060 1.00 97.62 85 HIS A C 1
ATOM 664 O O . HIS A 1 85 ? -10.321 -0.040 -0.630 1.00 97.62 85 HIS A O 1
ATOM 670 N N . ASP A 1 86 ? -12.351 -0.696 -1.357 1.00 97.06 86 ASP A N 1
ATOM 671 C CA . ASP A 1 86 ? -13.033 0.601 -1.321 1.00 97.06 86 ASP A CA 1
ATOM 672 C C . ASP A 1 86 ? -13.834 0.851 -0.034 1.00 97.06 86 ASP A C 1
ATOM 674 O O . ASP A 1 86 ? -14.342 1.955 0.176 1.00 97.06 86 ASP A O 1
ATOM 678 N N . GLN A 1 87 ? -13.917 -0.130 0.866 1.00 96.94 87 GLN A N 1
ATOM 679 C CA . GLN A 1 87 ? -14.597 0.054 2.142 1.00 96.94 87 GLN A CA 1
ATOM 680 C C . GLN A 1 87 ? -13.765 0.930 3.076 1.00 96.94 87 GLN A C 1
ATOM 682 O O . GLN A 1 87 ? -12.533 0.868 3.104 1.00 96.94 87 GLN A O 1
ATOM 687 N N . THR A 1 88 ? -14.452 1.733 3.886 1.00 96.50 88 THR A N 1
ATOM 688 C CA . THR A 1 88 ? -13.867 2.734 4.794 1.00 96.50 88 THR A CA 1
ATOM 689 C C . THR A 1 88 ? -14.023 2.384 6.271 1.00 96.50 88 THR A C 1
ATOM 691 O O . THR A 1 88 ? -13.503 3.091 7.136 1.00 96.50 88 THR A O 1
ATOM 694 N N . THR A 1 89 ? -14.691 1.273 6.564 1.00 94.31 89 THR A N 1
ATOM 695 C CA . THR A 1 89 ? -14.949 0.772 7.911 1.00 94.31 89 THR A CA 1
ATOM 696 C C . THR A 1 89 ? -14.422 -0.645 8.059 1.00 94.31 89 THR A C 1
ATOM 698 O O . THR A 1 89 ? -14.519 -1.448 7.139 1.00 94.31 89 THR A O 1
ATOM 701 N N . ALA A 1 90 ? -13.883 -0.953 9.236 1.00 93.31 90 ALA A N 1
ATOM 702 C CA . ALA A 1 90 ? -13.429 -2.295 9.563 1.00 93.31 90 ALA A CA 1
ATOM 703 C C . ALA A 1 90 ? -14.597 -3.211 9.958 1.00 93.31 90 ALA A C 1
ATOM 705 O O . ALA A 1 90 ? -15.454 -2.830 10.759 1.00 93.31 90 ALA A O 1
ATOM 706 N N . GLU A 1 91 ? -14.564 -4.449 9.472 1.00 88.06 91 GLU A N 1
ATOM 707 C CA . GLU A 1 91 ? -15.474 -5.513 9.895 1.00 88.06 91 GLU A CA 1
ATOM 708 C C . GLU A 1 91 ? -15.158 -6.024 11.310 1.00 88.06 91 GLU A C 1
ATOM 710 O O . GLU A 1 91 ? -13.998 -6.170 11.700 1.00 88.06 91 GLU A O 1
ATOM 715 N N . LYS A 1 92 ? -16.194 -6.376 12.089 1.00 83.06 92 LYS A N 1
ATOM 716 C CA . LYS A 1 92 ? -16.026 -6.869 13.478 1.00 83.06 92 LYS A CA 1
ATOM 717 C C . LYS A 1 92 ? -15.286 -8.209 13.557 1.00 83.06 92 LYS A C 1
ATOM 719 O O . LYS A 1 92 ? -14.634 -8.489 14.558 1.00 83.06 92 LYS A O 1
ATOM 724 N N . LYS A 1 93 ? -15.421 -9.048 12.527 1.00 87.50 93 LYS A N 1
ATOM 725 C CA . LYS A 1 93 ? -14.774 -10.365 12.409 1.00 87.50 93 LYS A CA 1
ATOM 726 C C . LYS A 1 93 ? -13.806 -10.359 11.230 1.00 87.50 93 LYS A C 1
ATOM 728 O O . LYS A 1 93 ? -14.002 -11.075 10.256 1.00 87.50 93 LYS A O 1
ATOM 733 N N . ALA A 1 94 ? -12.792 -9.502 11.318 1.00 90.38 94 ALA A N 1
ATOM 734 C CA . ALA A 1 94 ? -11.843 -9.297 10.230 1.00 90.38 94 ALA A CA 1
ATOM 735 C C . ALA A 1 94 ? -11.026 -10.555 9.896 1.00 90.38 94 ALA A C 1
ATOM 737 O O . ALA A 1 94 ? -10.796 -10.847 8.731 1.00 90.38 94 ALA A O 1
ATOM 738 N N . ILE A 1 95 ? -10.614 -11.313 10.911 1.00 93.25 95 ILE A N 1
ATOM 739 C CA . ILE A 1 95 ? -9.742 -12.475 10.737 1.00 93.25 95 ILE A CA 1
ATOM 740 C C . ILE A 1 95 ? -10.517 -13.767 10.977 1.00 93.25 95 ILE A C 1
ATOM 742 O O . ILE A 1 95 ? -11.222 -13.898 11.982 1.00 93.25 95 ILE A O 1
ATOM 746 N N . LYS A 1 96 ? -10.337 -14.735 10.080 1.00 93.31 96 LYS A N 1
ATOM 747 C CA . LYS A 1 96 ? -10.780 -16.121 10.229 1.00 93.31 96 LYS A CA 1
ATOM 748 C C . LYS A 1 96 ? -9.617 -17.033 9.845 1.00 93.31 96 LYS A C 1
ATOM 750 O O . LYS A 1 96 ? -8.970 -16.799 8.836 1.00 93.31 96 LYS A O 1
ATOM 755 N N . ASP A 1 97 ? -9.329 -18.032 10.676 1.00 92.88 97 ASP A N 1
ATOM 756 C CA . ASP A 1 97 ? -8.256 -19.011 10.435 1.00 92.88 97 ASP A CA 1
ATOM 757 C C . ASP A 1 97 ? -6.863 -18.381 10.199 1.00 92.88 97 ASP A C 1
ATOM 759 O O . ASP A 1 97 ? -6.009 -18.950 9.533 1.00 92.88 97 ASP A O 1
ATOM 763 N N . GLY A 1 98 ? -6.621 -17.204 10.791 1.00 89.81 98 GLY A N 1
ATOM 764 C CA . GLY A 1 98 ? -5.350 -16.476 10.691 1.00 89.81 98 GLY A CA 1
ATOM 765 C C . GLY A 1 98 ? -5.257 -15.489 9.525 1.00 89.81 98 GLY A C 1
ATOM 766 O O . GLY A 1 98 ? -4.310 -14.708 9.487 1.00 89.81 98 GLY A O 1
ATOM 767 N N . GLU A 1 99 ? -6.253 -15.448 8.639 1.00 91.62 99 GLU A N 1
ATOM 768 C CA . GLU A 1 99 ? -6.257 -14.596 7.446 1.00 91.62 99 GLU A CA 1
ATOM 769 C C . GLU A 1 99 ? -7.455 -13.641 7.416 1.00 91.62 99 GLU A C 1
ATOM 771 O O . GLU A 1 99 ? -8.478 -13.866 8.071 1.00 91.62 99 GLU A O 1
ATOM 776 N N . TYR A 1 100 ? -7.337 -12.548 6.657 1.00 94.88 100 TYR A N 1
ATOM 777 C CA . TYR A 1 100 ? -8.477 -11.673 6.402 1.00 94.88 100 TYR A CA 1
ATOM 778 C C . TYR A 1 100 ? -9.542 -12.413 5.598 1.00 94.88 100 TYR A C 1
ATOM 780 O O . TYR A 1 100 ? -9.250 -13.077 4.610 1.00 94.88 100 TYR A O 1
ATOM 788 N N . THR A 1 101 ? -10.802 -12.258 5.995 1.00 95.75 101 THR A N 1
ATOM 789 C CA . THR A 1 101 ? -11.922 -12.741 5.179 1.00 95.75 101 THR A CA 1
ATOM 790 C C . THR A 1 101 ? -12.050 -11.926 3.891 1.00 95.75 101 THR A C 1
ATOM 792 O O . THR A 1 101 ? -11.730 -10.733 3.885 1.00 95.75 101 THR A O 1
ATOM 795 N N . GLU A 1 102 ? -12.624 -12.535 2.849 1.00 93.62 102 GLU A N 1
ATOM 796 C CA . GLU A 1 102 ? -12.959 -11.876 1.572 1.00 93.62 102 GLU A CA 1
ATOM 797 C C . GLU A 1 102 ? -13.758 -10.579 1.744 1.00 93.62 102 GLU A C 1
ATOM 799 O O . GLU A 1 102 ? -13.595 -9.635 0.977 1.00 93.62 102 GLU A O 1
ATOM 804 N N . GLU A 1 103 ? -14.621 -10.510 2.761 1.00 95.00 103 GLU A N 1
ATOM 805 C CA . GLU A 1 103 ? -15.368 -9.286 3.043 1.00 95.00 103 GLU A CA 1
ATOM 806 C C . GLU A 1 103 ? -14.490 -8.259 3.755 1.00 95.00 103 GLU A C 1
ATOM 808 O O . GLU A 1 103 ? -14.381 -7.119 3.322 1.00 95.00 103 GLU A O 1
ATOM 813 N N . SER A 1 104 ? -13.787 -8.671 4.809 1.00 96.38 104 SER A N 1
ATOM 814 C CA . SER A 1 104 ? -12.977 -7.747 5.601 1.00 96.38 104 SER A CA 1
ATOM 815 C C . SER A 1 104 ? -11.814 -7.125 4.830 1.00 96.38 104 SER A C 1
ATOM 817 O O . SER A 1 104 ? -11.478 -5.970 5.083 1.00 96.38 104 SER A O 1
ATOM 819 N N . ILE A 1 105 ? -11.196 -7.854 3.891 1.00 96.88 105 ILE A N 1
ATOM 820 C CA . ILE A 1 105 ? -10.037 -7.352 3.146 1.00 96.88 105 ILE A CA 1
ATOM 821 C C . ILE A 1 105 ? -10.418 -6.195 2.217 1.00 96.88 105 ILE A C 1
ATOM 823 O O . ILE A 1 105 ? -9.549 -5.423 1.820 1.00 96.88 105 ILE A O 1
ATOM 827 N N . LYS A 1 106 ? -11.712 -6.006 1.917 1.00 97.06 106 LYS A 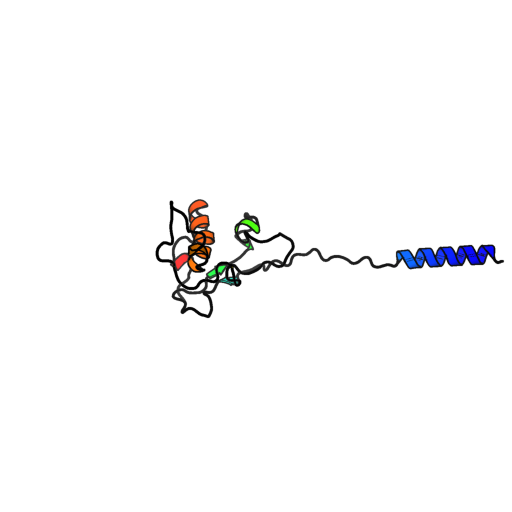N 1
ATOM 828 C CA . LYS A 1 106 ? -12.211 -4.834 1.182 1.00 97.06 106 LYS A CA 1
ATOM 829 C C . LYS A 1 106 ? -12.016 -3.528 1.953 1.00 97.06 106 LYS A C 1
ATOM 831 O O . LYS A 1 106 ? -12.034 -2.457 1.351 1.00 97.06 106 LYS A O 1
ATOM 836 N N . TYR A 1 107 ? -11.789 -3.578 3.267 1.00 97.69 107 TYR A N 1
ATOM 837 C CA . TYR A 1 107 ? -11.390 -2.397 4.022 1.00 97.69 107 TYR A CA 1
ATOM 838 C C . TYR A 1 107 ? -9.994 -1.932 3.593 1.00 97.69 107 TYR A C 1
ATOM 840 O O . TYR A 1 107 ? -9.007 -2.647 3.785 1.00 97.69 107 TYR A O 1
ATOM 848 N N . TYR A 1 108 ? -9.893 -0.703 3.069 1.00 97.19 108 TYR A N 1
ATOM 849 C CA . TYR A 1 108 ? -8.661 -0.200 2.448 1.00 97.19 108 TYR A CA 1
ATOM 850 C C . TYR A 1 108 ? -7.422 -0.352 3.346 1.00 97.19 108 TYR A C 1
ATOM 852 O O . TYR A 1 108 ? -6.349 -0.718 2.868 1.00 97.19 108 TYR A O 1
ATOM 860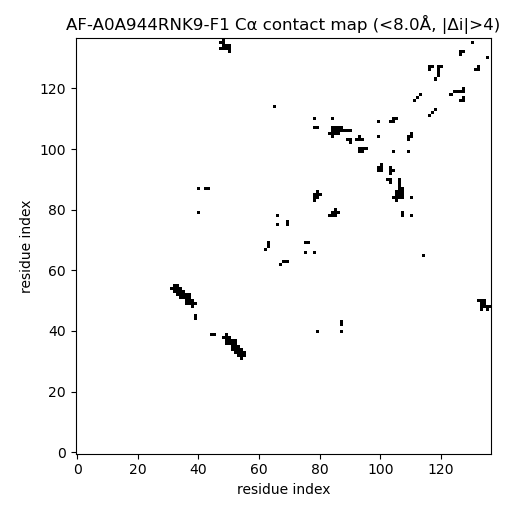 N N . MET A 1 109 ? -7.548 -0.106 4.658 1.00 95.62 109 MET A N 1
ATOM 861 C CA . MET A 1 109 ? -6.405 -0.214 5.570 1.00 95.62 109 MET A CA 1
ATOM 862 C C . MET A 1 109 ? -5.906 -1.648 5.725 1.00 95.62 109 MET A C 1
ATOM 864 O O . MET A 1 109 ? -4.705 -1.845 5.906 1.00 95.62 109 MET A O 1
ATOM 868 N N . TYR A 1 110 ? -6.795 -2.642 5.699 1.00 97.06 110 TYR A N 1
ATOM 869 C CA . TYR A 1 110 ? -6.382 -4.041 5.783 1.00 97.06 110 TYR A CA 1
ATOM 870 C C . TYR A 1 110 ? -5.643 -4.457 4.519 1.00 97.06 110 TYR A C 1
ATOM 872 O O . TYR A 1 110 ? -4.576 -5.048 4.642 1.00 97.06 110 TYR A O 1
ATOM 880 N N . ALA A 1 111 ? -6.120 -4.045 3.343 1.00 97.50 111 ALA A N 1
ATOM 881 C CA . ALA A 1 111 ? -5.442 -4.303 2.076 1.00 97.50 111 ALA A CA 1
ATOM 882 C C . ALA A 1 111 ? -4.013 -3.734 2.045 1.00 97.50 111 ALA A C 1
ATOM 884 O O . ALA A 1 111 ? -3.060 -4.470 1.802 1.00 97.50 111 ALA A O 1
ATOM 885 N N . TYR A 1 112 ? -3.835 -2.448 2.374 1.00 97.81 112 TYR A N 1
ATOM 886 C CA . TYR A 1 112 ? -2.501 -1.833 2.381 1.00 97.81 112 TYR A CA 1
ATOM 887 C C . TYR A 1 112 ? -1.576 -2.438 3.442 1.00 97.81 112 TYR A C 1
ATOM 889 O O . TYR A 1 112 ? -0.400 -2.668 3.178 1.00 97.81 112 TYR A O 1
ATOM 897 N N . HIS A 1 113 ? -2.071 -2.716 4.650 1.00 96.75 113 HIS A N 1
ATOM 898 C CA . HIS A 1 113 ? -1.225 -3.322 5.678 1.00 96.75 113 HIS A CA 1
ATOM 899 C C . HIS A 1 113 ? -0.877 -4.783 5.376 1.00 96.75 113 HIS A C 1
ATOM 901 O O . HIS A 1 113 ? 0.241 -5.189 5.682 1.00 96.75 113 HIS A O 1
ATOM 907 N N . ALA A 1 114 ? -1.787 -5.548 4.773 1.00 96.44 114 ALA A N 1
ATOM 908 C CA . ALA A 1 114 ? -1.494 -6.901 4.312 1.00 96.44 114 ALA A CA 1
ATOM 909 C C . ALA A 1 114 ? -0.425 -6.881 3.210 1.00 96.44 114 ALA A C 1
ATOM 911 O O . ALA A 1 114 ? 0.569 -7.590 3.310 1.00 96.44 114 ALA A O 1
ATOM 912 N N . GLN A 1 115 ? -0.569 -6.008 2.207 1.00 97.75 115 GLN A N 1
ATOM 913 C CA . GLN A 1 115 ? 0.381 -5.935 1.096 1.00 97.75 115 GLN A CA 1
ATOM 914 C C . GLN A 1 115 ? 1.757 -5.411 1.528 1.00 97.75 115 GLN A C 1
ATOM 916 O O . GLN A 1 115 ? 2.778 -6.009 1.209 1.00 97.75 115 GLN A O 1
ATOM 921 N N . CYS A 1 116 ? 1.803 -4.277 2.233 1.00 97.56 116 CYS A N 1
ATOM 922 C CA . CYS A 1 116 ? 3.062 -3.577 2.481 1.00 97.56 116 CYS A CA 1
ATOM 923 C C . CYS A 1 116 ? 3.760 -4.103 3.738 1.00 97.56 116 CYS A C 1
ATOM 925 O O . CYS A 1 116 ? 4.891 -4.578 3.694 1.00 97.56 116 CYS A O 1
ATOM 927 N N . ARG A 1 117 ? 3.082 -4.017 4.889 1.00 97.44 117 ARG A N 1
ATOM 928 C CA . ARG A 1 117 ? 3.705 -4.308 6.188 1.00 97.44 117 ARG A CA 1
ATOM 929 C C . ARG A 1 117 ? 4.043 -5.787 6.316 1.00 97.44 117 ARG A C 1
ATOM 931 O O . ARG A 1 117 ? 5.083 -6.110 6.883 1.00 97.44 117 ARG A O 1
ATOM 938 N N . ASP A 1 118 ? 3.165 -6.675 5.862 1.00 96.06 118 ASP A N 1
ATOM 939 C CA . ASP A 1 118 ? 3.383 -8.105 6.066 1.00 96.06 118 ASP A CA 1
ATOM 940 C C . ASP A 1 118 ? 4.447 -8.652 5.095 1.00 96.06 118 ASP A C 1
ATOM 942 O O . ASP A 1 118 ? 5.309 -9.403 5.547 1.00 96.06 118 ASP A O 1
ATOM 946 N N . CYS A 1 119 ? 4.526 -8.147 3.855 1.00 97.81 119 CYS A N 1
ATOM 947 C CA . CYS A 1 119 ? 5.680 -8.381 2.973 1.00 97.81 119 CYS A CA 1
ATOM 948 C C . CYS A 1 119 ? 6.991 -7.886 3.610 1.00 97.81 119 CYS A C 1
ATOM 950 O O . CYS A 1 119 ? 7.925 -8.667 3.778 1.00 97.81 119 CYS A O 1
ATOM 952 N N . HIS A 1 120 ? 7.044 -6.640 4.101 1.00 98.19 120 HIS A N 1
ATOM 953 C CA . HIS A 1 120 ? 8.248 -6.110 4.758 1.00 98.19 120 HIS A CA 1
ATOM 954 C C . HIS A 1 120 ? 8.688 -6.923 5.984 1.00 98.19 120 HIS A C 1
ATOM 956 O O . HIS A 1 120 ? 9.880 -7.030 6.266 1.00 98.19 120 HIS A O 1
ATOM 962 N N . LYS A 1 121 ? 7.745 -7.515 6.730 1.00 97.62 121 LYS A N 1
ATOM 963 C CA . LYS A 1 121 ? 8.069 -8.412 7.850 1.00 97.62 121 LYS A CA 1
ATOM 964 C C . LYS A 1 121 ? 8.688 -9.728 7.383 1.00 97.62 121 LYS A C 1
ATOM 966 O O . LYS A 1 121 ? 9.600 -10.216 8.048 1.00 97.62 121 LYS A O 1
ATOM 971 N N . VAL A 1 122 ? 8.171 -10.306 6.298 1.00 97.06 122 VAL A N 1
ATOM 972 C CA . VAL A 1 122 ? 8.654 -11.576 5.735 1.00 97.06 122 VAL A CA 1
ATOM 973 C C . VAL A 1 122 ? 10.034 -11.386 5.112 1.00 97.06 122 VAL A C 1
ATOM 975 O O . VAL A 1 122 ? 10.978 -12.068 5.509 1.00 97.06 122 VAL A O 1
ATOM 978 N N . GLU A 1 123 ? 10.166 -10.394 4.231 1.00 96.75 123 GLU A N 1
ATOM 979 C CA . GLU A 1 123 ? 11.410 -10.065 3.526 1.00 96.75 123 GLU A CA 1
ATOM 980 C C . GLU A 1 123 ? 12.444 -9.386 4.433 1.00 96.75 123 GLU A C 1
ATOM 982 O O . GLU A 1 123 ? 13.623 -9.295 4.099 1.00 96.75 123 GLU A O 1
ATOM 987 N N . LYS A 1 124 ? 12.009 -8.910 5.609 1.00 96.69 124 LYS A N 1
ATOM 988 C CA . LYS A 1 124 ? 12.821 -8.131 6.560 1.00 96.69 124 LYS A CA 1
ATOM 989 C C . LYS A 1 124 ? 13.469 -6.911 5.898 1.00 96.69 124 LYS A C 1
ATOM 991 O O . LYS A 1 124 ? 14.582 -6.518 6.249 1.00 96.69 124 LYS A O 1
ATOM 996 N N . ALA A 1 125 ? 12.751 -6.307 4.958 1.00 95.44 125 ALA A N 1
ATOM 997 C CA . ALA A 1 125 ? 13.171 -5.157 4.178 1.00 95.44 125 ALA A CA 1
ATOM 998 C C . ALA A 1 125 ? 12.040 -4.122 4.155 1.00 95.44 125 ALA A C 1
ATOM 1000 O O . ALA A 1 125 ? 10.884 -4.471 3.941 1.00 95.44 125 ALA A O 1
ATOM 1001 N N . GL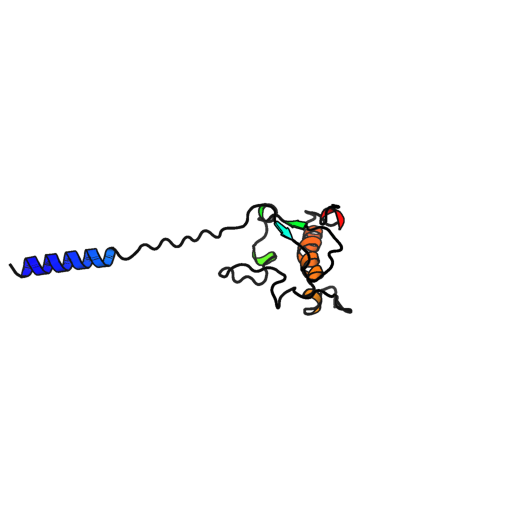Y A 1 126 ? 12.372 -2.849 4.378 1.00 95.75 126 GLY A N 1
ATOM 1002 C CA . GLY A 1 126 ? 11.392 -1.760 4.438 1.00 95.75 126 GLY A CA 1
ATOM 1003 C C . GLY A 1 126 ? 10.790 -1.513 5.834 1.00 95.75 126 GLY A C 1
ATOM 1004 O O . GLY A 1 126 ? 11.100 -2.215 6.798 1.00 95.75 126 GLY A O 1
ATOM 1005 N N . PRO A 1 127 ? 9.955 -0.465 5.976 1.00 97.19 127 PRO A N 1
ATOM 1006 C CA . PRO A 1 127 ? 9.381 -0.067 7.258 1.00 97.19 127 PRO A CA 1
ATOM 1007 C C . PRO A 1 127 ? 8.330 -1.067 7.750 1.00 97.19 127 PRO A C 1
ATOM 1009 O O . PRO A 1 127 ? 7.424 -1.451 7.007 1.00 97.19 127 PRO A O 1
ATOM 1012 N N . THR A 1 128 ? 8.395 -1.427 9.032 1.00 96.56 128 THR A N 1
ATOM 1013 C CA . THR A 1 128 ? 7.389 -2.296 9.678 1.00 96.56 128 THR A CA 1
ATOM 1014 C C . THR A 1 128 ? 6.650 -1.587 10.812 1.00 96.56 128 THR A C 1
ATOM 1016 O O . THR A 1 128 ? 5.527 -1.972 11.158 1.00 96.56 128 THR A O 1
ATOM 1019 N N . GLY A 1 129 ? 7.239 -0.519 11.359 1.00 96.19 129 GLY A N 1
ATOM 1020 C CA . GLY A 1 129 ? 6.629 0.349 12.354 1.00 96.19 129 GLY A CA 1
ATOM 1021 C C . GLY A 1 129 ? 5.682 1.387 11.750 1.00 96.19 129 GLY A C 1
ATOM 1022 O O . GLY A 1 129 ? 5.891 1.910 10.655 1.00 96.19 129 GLY A O 1
ATOM 1023 N N . CYS A 1 130 ? 4.647 1.760 12.510 1.00 95.75 130 CYS A N 1
ATOM 1024 C CA . CYS A 1 130 ? 3.633 2.722 12.069 1.00 95.75 130 CYS A CA 1
ATOM 1025 C C . CYS A 1 130 ? 4.237 4.061 11.624 1.00 95.75 130 CYS A C 1
ATOM 1027 O O . CYS A 1 130 ? 3.808 4.609 10.620 1.00 95.75 130 CYS A O 1
ATOM 1029 N N . VAL A 1 131 ? 5.205 4.593 12.380 1.00 95.62 131 VAL A N 1
ATOM 1030 C CA . VAL A 1 131 ? 5.815 5.913 12.122 1.00 95.62 131 VAL A CA 1
ATOM 1031 C C . VAL A 1 131 ? 6.940 5.840 11.088 1.00 95.62 131 VAL A C 1
ATOM 1033 O O . VAL A 1 131 ? 7.242 6.833 10.438 1.00 95.62 131 VAL A O 1
ATOM 1036 N N . GLU A 1 132 ? 7.537 4.662 10.912 1.00 95.06 132 GLU A N 1
ATOM 1037 C CA . GLU A 1 132 ? 8.530 4.425 9.861 1.00 95.06 132 GLU A CA 1
ATOM 1038 C C . GLU A 1 132 ? 7.868 4.479 8.480 1.00 95.06 132 GLU A C 1
ATOM 1040 O O . GLU A 1 132 ? 8.441 5.021 7.542 1.00 95.06 132 GLU A O 1
ATOM 1045 N N . CYS A 1 133 ? 6.645 3.944 8.370 1.00 96.69 133 CYS A N 1
ATOM 1046 C CA . CYS A 1 133 ? 5.863 3.965 7.134 1.00 96.69 133 CYS A CA 1
ATOM 1047 C C . CYS A 1 133 ? 5.022 5.244 6.983 1.00 96.69 133 CYS A C 1
ATOM 1049 O O . CYS A 1 133 ? 4.923 5.774 5.883 1.00 96.69 133 CYS A O 1
ATOM 1051 N N . HIS A 1 134 ? 4.444 5.760 8.076 1.00 96.88 134 HIS A N 1
ATOM 1052 C CA . HIS A 1 134 ? 3.710 7.030 8.114 1.00 96.88 134 HIS A CA 1
ATOM 1053 C C . HIS A 1 134 ? 4.523 8.099 8.863 1.00 96.88 134 HIS A C 1
ATOM 1055 O O . HIS A 1 134 ? 4.366 8.226 10.087 1.00 96.88 134 HIS A O 1
ATOM 1061 N N . PRO A 1 135 ? 5.366 8.885 8.167 1.00 92.69 135 PRO A N 1
ATOM 1062 C CA . PRO A 1 135 ? 6.193 9.904 8.798 1.00 92.69 135 PRO A CA 1
ATOM 1063 C C . PRO A 1 135 ? 5.343 10.889 9.595 1.00 92.69 135 PRO A C 1
ATOM 1065 O O . PRO A 1 135 ? 4.246 11.267 9.179 1.00 92.69 135 PRO A O 1
ATOM 1068 N N . LYS A 1 136 ? 5.843 11.324 10.753 1.00 85.88 136 LYS A N 1
ATOM 1069 C CA . LYS A 1 136 ? 5.223 12.445 11.465 1.00 85.88 136 LYS A CA 1
ATOM 1070 C C . LYS A 1 136 ? 5.387 13.690 10.594 1.00 85.88 136 LYS A C 1
ATOM 1072 O O . LYS A 1 136 ? 6.510 13.991 10.198 1.00 85.88 136 LYS A O 1
ATOM 1077 N N . ASN A 1 137 ? 4.267 14.337 10.280 1.00 62.59 137 ASN A N 1
ATOM 1078 C CA . ASN A 1 137 ? 4.274 15.669 9.678 1.00 62.59 137 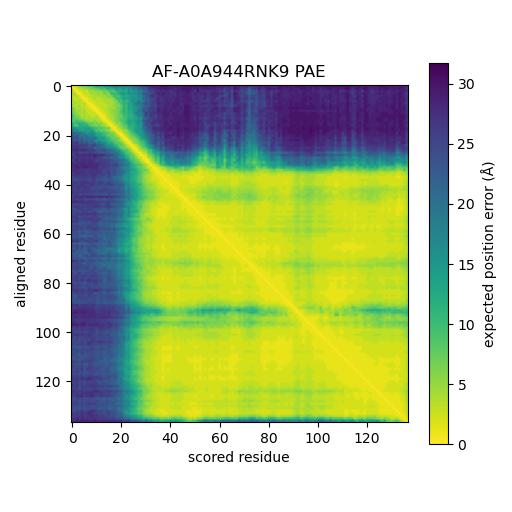ASN A CA 1
ATOM 1079 C C . ASN A 1 137 ? 4.889 16.681 10.643 1.00 62.59 137 ASN A C 1
ATOM 1081 O O . ASN A 1 137 ? 4.700 16.492 11.871 1.00 62.59 137 ASN A O 1
#

Mean predicted aligned error: 10.59 Å

Secondary structure (DSSP, 8-state):
-HHHHHHHHHHHHHHHHTTS-------------SEEEE---TTS--SSPPEEEEGGGSTTS-HHHHSTT--SSSPPPPTTSTTSS-B-S--TT-EETTEE-TTGGGBHHHHHIIIIIIHHHHHT-S--SHHHHS---

Radius of gyration: 26.05 Å; Cα contacts (8 Å, |Δi|>4): 113; chains: 1; bounding box: 29×35×90 Å

Foldseek 3Di:
DVVVVVVVVVVVVVVVVVPPDPDPPPPDPDDPAFWDWDDDPPPDDDPFATFTDGVVVVVVDDPCLLLVVDPVPDDRDDCCPPPHLVDCDADPCQDDPRHGDPVRCSPNVNVCCVSPQVVCVVVVHADNDPCSRGPDD

pLDDT: mean 85.61, std 15.74, range [52.91, 98.19]

Sequence (137 aa):
MMFRLRILICCLLILFVSGITMTWADDSVCFPVGSRDIKAPASVEAKRSPVGFNHSTHFDFTCNECHHKWDRKSQITSCQTSGCHDQTTAEKKAIKDGEYTEESIKYYMYAYHAQCRDCHKVEKAGPTGCVECHPKN

Nearest PDB structures (foldseek):
  1w7o-assembly1_A  TM=8.234E-01  e=1.218E-07  Desulfomicrobium baculatum
  2cy3-assembly1_A  TM=8.272E-01  e=3.445E-07  Desulfomicrobium norvegicum
  1aqe-assembly1_A-2  TM=7.299E-01  e=3.254E-05  Desulfomicrobium norvegicum
  1czj-assembly1_A-2  TM=6.544E-01  e=1.118E-04  Desulfomicrobium norvegicum
  2cth-assembly1_A  TM=6.561E-01  e=2.777E-04  Nitratidesulfovibrio vulgaris str. Hildenborough